Protein AF-A0A944VRU1-F1 (afdb_monomer)

Mean predicted aligned error: 11.01 Å

Solvent-accessible surface area (backbone atoms only — not comparable to full-atom values): 8283 Å² total; per-residue (Å²): 133,82,61,68,68,61,56,52,56,50,50,52,55,49,49,52,50,53,50,51,53,39,52,51,34,46,53,52,27,53,49,43,49,52,52,43,52,48,50,51,53,49,47,52,50,52,52,49,50,52,52,51,57,61,67,71,58,76,68,89,49,70,68,58,52,54,51,51,54,52,30,49,52,37,34,51,53,12,46,52,29,37,51,51,15,40,53,43,45,34,52,46,34,47,52,51,28,53,50,49,45,51,36,51,56,34,42,76,68,69,73,49,56,77,68,62,57,70,63,78,70,59,73,66,52,59,56,45,47,51,52,17,51,52,32,36,52,53,13,53,52,26,42,54,49,20,51,52,52,48,53,51,48,45,74,74,79,107

Structure (mmCIF, N/CA/C/O backbone):
data_AF-A0A944VRU1-F1
#
_entry.id   AF-A0A944VRU1-F1
#
loop_
_atom_site.group_PDB
_atom_site.id
_atom_site.type_symbol
_atom_site.label_atom_id
_atom_site.label_alt_id
_atom_site.label_comp_id
_atom_site.label_asym_id
_atom_site.label_entity_id
_atom_site.label_seq_id
_atom_site.pdbx_PDB_ins_code
_atom_site.Cartn_x
_atom_site.Cartn_y
_atom_site.Cartn_z
_atom_site.occupancy
_atom_site.B_iso_or_equiv
_atom_site.auth_seq_id
_atom_site.auth_comp_id
_atom_site.auth_asym_id
_atom_site.auth_atom_id
_atom_site.pdbx_PDB_model_num
ATOM 1 N N . MET A 1 1 ? -39.346 7.834 33.778 1.00 45.31 1 MET A N 1
ATOM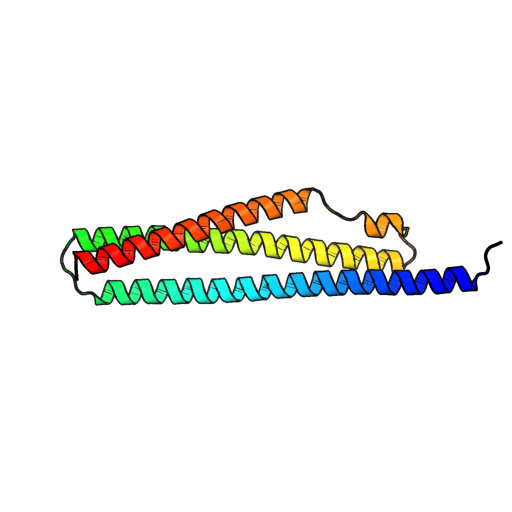 2 C CA . MET A 1 1 ? -38.437 6.667 33.765 1.00 45.31 1 MET A CA 1
ATOM 3 C C . MET A 1 1 ? -38.593 5.973 32.420 1.00 45.31 1 MET A C 1
ATOM 5 O O . MET A 1 1 ? -39.718 5.632 32.080 1.00 45.31 1 MET A O 1
ATOM 9 N N . LYS A 1 2 ? -37.530 5.868 31.609 1.00 41.59 2 LYS A N 1
ATOM 10 C CA . LYS A 1 2 ? -37.575 5.093 30.355 1.00 41.59 2 LYS A CA 1
ATOM 11 C C . LYS A 1 2 ? -37.508 3.602 30.705 1.00 41.59 2 LYS A C 1
ATOM 13 O O . LYS A 1 2 ? -36.784 3.238 31.624 1.00 41.59 2 LYS A O 1
ATOM 18 N N . SER A 1 3 ? -38.305 2.778 30.021 1.00 41.69 3 SER A N 1
ATOM 19 C CA . SER A 1 3 ? -38.378 1.333 30.271 1.00 41.69 3 SER A CA 1
ATOM 20 C C . SER A 1 3 ? -37.007 0.667 30.040 1.00 41.69 3 SER A C 1
ATOM 22 O O . SER A 1 3 ? -36.389 0.948 29.007 1.00 41.69 3 SER A O 1
ATOM 24 N N . PRO A 1 4 ? -36.541 -0.220 30.942 1.00 56.28 4 PRO A N 1
ATOM 25 C CA . PRO A 1 4 ? -35.264 -0.933 30.812 1.00 56.28 4 PRO A CA 1
ATOM 26 C C . PRO A 1 4 ? -35.159 -1.777 29.527 1.00 56.28 4 PRO A C 1
ATOM 28 O O . PRO A 1 4 ? -34.061 -1.986 29.014 1.00 56.28 4 PRO A O 1
ATOM 31 N N . GLU A 1 5 ? -36.286 -2.185 28.936 1.00 53.56 5 GLU A N 1
ATOM 32 C CA . GLU A 1 5 ? -36.320 -2.895 27.647 1.00 53.56 5 GLU A CA 1
ATOM 33 C C . GLU A 1 5 ? -35.869 -2.013 26.468 1.00 53.56 5 GLU A C 1
ATOM 35 O O . GLU A 1 5 ? -35.214 -2.487 25.541 1.00 53.56 5 GLU A O 1
ATOM 40 N N . ILE A 1 6 ? -36.148 -0.705 26.515 1.00 56.53 6 ILE A N 1
ATOM 41 C CA . ILE A 1 6 ? -35.755 0.254 25.465 1.00 56.53 6 ILE A CA 1
ATOM 42 C C . ILE A 1 6 ? -34.250 0.565 25.549 1.00 56.53 6 ILE A C 1
ATOM 44 O O . ILE A 1 6 ? -33.602 0.845 24.535 1.00 56.53 6 ILE A O 1
ATOM 48 N N . GLU A 1 7 ? -33.667 0.510 26.750 1.00 54.03 7 GLU A N 1
ATOM 49 C CA . GLU A 1 7 ? -32.223 0.665 26.959 1.00 54.03 7 GLU A CA 1
ATOM 50 C C . GLU A 1 7 ? -31.430 -0.578 26.536 1.00 54.03 7 GLU A C 1
ATOM 52 O O . GLU A 1 7 ? -30.385 -0.428 25.893 1.00 54.03 7 GLU A O 1
ATOM 57 N N . GLY A 1 8 ? -31.943 -1.780 26.826 1.00 60.16 8 GLY A N 1
ATOM 58 C CA . GLY A 1 8 ? -31.360 -3.052 26.386 1.00 60.16 8 GLY A CA 1
ATOM 59 C C . GLY A 1 8 ? -31.340 -3.194 24.863 1.00 60.16 8 GLY A C 1
ATOM 60 O O . GLY A 1 8 ? -30.279 -3.428 24.283 1.00 60.16 8 GLY A O 1
ATOM 61 N N . ASN A 1 9 ? -32.473 -2.917 24.210 1.00 66.19 9 ASN A N 1
ATOM 62 C CA . ASN A 1 9 ? -32.609 -2.995 22.753 1.00 66.19 9 ASN A CA 1
ATOM 63 C C . ASN A 1 9 ? -31.699 -1.976 22.032 1.00 66.19 9 ASN A C 1
ATOM 65 O O . ASN A 1 9 ? -31.056 -2.280 21.031 1.00 66.19 9 ASN A O 1
ATOM 69 N N . ASN A 1 10 ? -31.526 -0.773 22.598 1.00 70.88 10 ASN A N 1
ATOM 70 C CA . ASN A 1 10 ? -30.544 0.185 22.080 1.00 70.88 10 ASN A CA 1
ATOM 71 C C . ASN A 1 10 ? -29.100 -0.317 22.222 1.00 70.88 10 ASN A C 1
ATOM 73 O O . ASN A 1 10 ? -28.287 -0.084 21.332 1.00 70.88 10 ASN A O 1
ATOM 77 N N . ARG A 1 11 ? -28.748 -0.973 23.334 1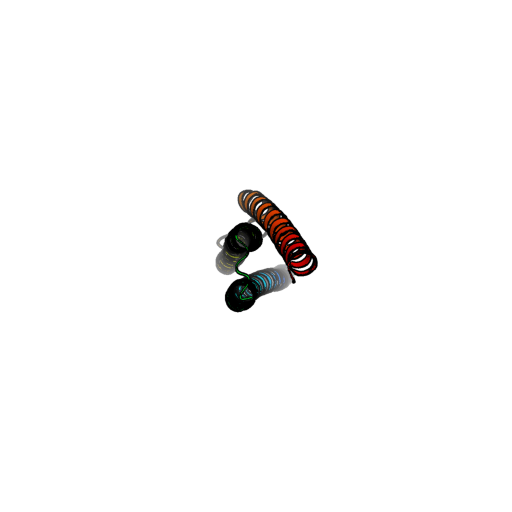.00 70.06 11 ARG A N 1
ATOM 78 C CA . ARG A 1 11 ? -27.377 -1.447 23.573 1.00 70.06 11 ARG A CA 1
ATOM 79 C C . ARG A 1 11 ? -26.973 -2.545 22.589 1.00 70.06 11 ARG A C 1
ATOM 81 O O . ARG A 1 11 ? -25.856 -2.485 22.084 1.00 70.06 11 ARG A O 1
ATOM 88 N N . GLU A 1 12 ? -27.861 -3.488 22.284 1.00 77.38 12 GLU A N 1
ATOM 89 C CA . GLU A 1 12 ? -27.617 -4.525 21.268 1.00 77.38 12 GLU A CA 1
ATOM 90 C C . GLU A 1 12 ? -27.454 -3.932 19.867 1.00 77.38 12 GLU A C 1
ATOM 92 O O . GLU A 1 12 ? -26.508 -4.271 19.160 1.00 77.38 12 GLU A O 1
ATOM 97 N N . LEU A 1 13 ? -28.303 -2.972 19.497 1.00 78.75 13 LEU A N 1
ATOM 98 C CA . LEU A 1 13 ? -28.240 -2.303 18.195 1.00 78.75 13 LEU A CA 1
ATOM 99 C C . LEU A 1 13 ? -26.932 -1.506 18.024 1.00 78.75 13 LEU A C 1
ATOM 101 O O . LEU A 1 13 ? -26.330 -1.482 16.949 1.00 78.75 13 LEU A O 1
ATOM 105 N N . TRP A 1 14 ? -26.441 -0.896 19.106 1.00 72.06 14 TRP A N 1
ATOM 106 C CA . TRP A 1 14 ? -25.129 -0.244 19.145 1.00 72.06 14 TRP A CA 1
ATOM 107 C C . TRP A 1 14 ? -23.969 -1.235 19.092 1.00 72.06 14 TRP A C 1
ATOM 109 O O . TRP A 1 14 ? -22.981 -0.980 18.402 1.00 72.06 14 TRP A O 1
ATOM 119 N N . LEU A 1 15 ? -24.090 -2.370 19.781 1.00 78.44 15 LEU A N 1
ATOM 120 C CA . LEU A 1 15 ? -23.098 -3.435 19.730 1.00 78.44 15 LEU A CA 1
ATOM 121 C C . LEU A 1 15 ? -22.962 -3.989 18.308 1.00 78.44 15 LEU A C 1
ATOM 123 O O . LEU A 1 15 ? -21.848 -4.142 17.813 1.00 78.44 15 LEU A O 1
ATOM 127 N N . GLN A 1 16 ? -24.088 -4.217 17.632 1.00 82.56 16 GLN A N 1
ATOM 128 C CA . GLN A 1 16 ? -24.125 -4.683 16.251 1.00 82.56 16 GLN A CA 1
ATOM 129 C C . GLN A 1 16 ? -23.441 -3.689 15.304 1.00 82.56 16 GLN A C 1
ATOM 131 O O . GLN A 1 16 ? -22.595 -4.092 14.508 1.00 82.56 16 GLN A O 1
ATOM 136 N N . LYS A 1 17 ? -23.723 -2.386 15.441 1.00 78.00 17 LYS A N 1
ATOM 137 C CA . LYS A 1 17 ? -23.055 -1.337 14.652 1.00 78.00 17 LYS A CA 1
ATOM 138 C C . LYS A 1 17 ? -21.547 -1.278 14.902 1.00 78.00 17 LYS A C 1
ATOM 140 O O . LYS A 1 17 ? -20.778 -1.172 13.953 1.00 78.00 17 LYS A O 1
ATOM 145 N N . LEU A 1 18 ? -21.100 -1.363 16.157 1.00 75.88 18 LEU A N 1
ATOM 146 C CA . LEU A 1 18 ? -19.667 -1.372 16.476 1.00 75.88 18 LEU A CA 1
ATOM 147 C C . LEU A 1 18 ? -18.968 -2.619 15.913 1.00 75.88 18 LEU A C 1
ATOM 149 O O . LEU A 1 18 ? -17.876 -2.507 15.361 1.00 75.88 18 LEU A O 1
ATOM 153 N N . LEU A 1 19 ? -19.607 -3.789 15.997 1.00 79.69 19 LEU A N 1
ATOM 154 C CA . LEU A 1 19 ? -19.108 -5.027 15.391 1.00 79.69 19 LEU A CA 1
ATOM 155 C C . LEU A 1 19 ? -19.006 -4.918 13.864 1.00 79.69 19 LEU A C 1
ATOM 157 O O . LEU A 1 19 ? -18.011 -5.357 13.289 1.00 79.69 19 LEU A O 1
ATOM 161 N N . GLU A 1 20 ? -19.987 -4.294 13.211 1.00 82.38 20 GLU A N 1
ATOM 162 C CA . GLU A 1 20 ? -19.963 -4.037 11.769 1.00 82.38 20 GLU A CA 1
ATOM 163 C C . GLU A 1 20 ? -18.796 -3.114 11.379 1.00 82.38 20 GLU A C 1
ATOM 165 O O . GLU A 1 20 ? -18.059 -3.405 10.433 1.00 82.38 20 GLU A O 1
ATOM 170 N N . ILE A 1 21 ? -18.560 -2.041 12.144 1.00 79.94 21 ILE A N 1
ATOM 171 C CA . ILE A 1 21 ? -17.430 -1.124 11.925 1.00 79.94 21 ILE A CA 1
ATOM 172 C C . ILE A 1 21 ? -16.093 -1.863 12.087 1.00 79.94 21 ILE A C 1
ATOM 174 O O . ILE A 1 21 ? -15.216 -1.730 11.228 1.00 79.94 21 ILE A O 1
ATOM 178 N N . VAL A 1 22 ? -15.939 -2.683 13.134 1.00 80.44 22 VAL A N 1
ATOM 179 C CA . VAL A 1 22 ? -14.738 -3.512 13.348 1.00 80.44 22 VAL A CA 1
ATOM 180 C C . VAL A 1 22 ? -14.516 -4.468 12.178 1.00 80.44 22 VAL A C 1
ATOM 182 O O . VAL A 1 22 ? -13.412 -4.529 11.631 1.00 80.44 22 VAL A O 1
ATOM 185 N N . ALA A 1 23 ? -15.557 -5.189 11.753 1.00 78.44 23 ALA A N 1
ATOM 186 C CA . ALA A 1 23 ? -15.470 -6.121 10.633 1.00 78.44 23 ALA A CA 1
ATOM 187 C C . ALA A 1 23 ? -15.046 -5.406 9.340 1.00 78.44 23 ALA A C 1
ATOM 189 O O . ALA A 1 23 ? -14.165 -5.885 8.621 1.00 78.44 23 ALA A O 1
ATOM 190 N N . ARG A 1 24 ? -15.599 -4.214 9.079 1.00 80.69 24 ARG A N 1
ATOM 191 C CA . ARG A 1 24 ? -15.242 -3.393 7.917 1.00 80.69 24 ARG A CA 1
ATOM 192 C C . ARG A 1 24 ? -13.781 -2.946 7.959 1.00 80.69 24 ARG A C 1
ATOM 194 O O . ARG A 1 24 ? -13.086 -3.057 6.951 1.00 80.69 24 ARG A O 1
ATOM 201 N N . LYS A 1 25 ? -13.292 -2.485 9.115 1.00 80.25 25 LYS A N 1
ATOM 202 C CA . LYS A 1 25 ? -11.892 -2.060 9.287 1.00 80.25 25 LYS A CA 1
ATOM 203 C C . LYS A 1 25 ? -10.914 -3.235 9.160 1.00 80.25 25 LYS A C 1
ATOM 205 O O . LYS A 1 25 ? -9.905 -3.096 8.472 1.00 80.25 25 LYS A O 1
ATOM 210 N N . ARG A 1 26 ? -11.242 -4.417 9.698 1.00 75.12 26 ARG A N 1
ATOM 211 C CA . ARG A 1 26 ? -10.467 -5.656 9.474 1.00 75.12 26 ARG A CA 1
ATOM 212 C C . ARG A 1 26 ? -10.393 -6.039 8.001 1.00 75.12 26 ARG A C 1
ATOM 214 O O . ARG A 1 26 ? -9.321 -6.374 7.509 1.00 75.12 26 ARG A O 1
ATOM 221 N N . LEU A 1 27 ? -11.514 -5.980 7.286 1.00 78.62 27 LEU A N 1
ATOM 222 C CA . LEU A 1 27 ? -11.546 -6.310 5.862 1.00 78.62 27 LEU A CA 1
ATOM 223 C C . LEU A 1 27 ? -10.673 -5.349 5.039 1.00 78.62 27 LEU A C 1
ATOM 225 O O . LEU A 1 27 ? -9.932 -5.789 4.162 1.00 78.62 27 LEU A O 1
ATOM 229 N N . ILE A 1 28 ? -10.705 -4.053 5.361 1.00 77.62 28 ILE A N 1
ATOM 230 C CA . ILE A 1 28 ? -9.820 -3.046 4.759 1.00 77.62 28 ILE A CA 1
ATOM 231 C C . ILE A 1 28 ? -8.348 -3.374 5.049 1.00 77.62 28 ILE A C 1
ATOM 233 O O . ILE A 1 28 ? -7.535 -3.388 4.126 1.00 77.62 28 ILE A O 1
ATOM 237 N N . MET A 1 29 ? -8.011 -3.699 6.299 1.00 77.00 29 MET A N 1
ATOM 238 C CA . MET A 1 29 ? -6.661 -4.101 6.699 1.00 77.00 29 MET A CA 1
ATOM 239 C C . MET A 1 29 ? -6.163 -5.312 5.892 1.00 77.00 29 MET A C 1
ATOM 241 O O . MET A 1 29 ? -5.101 -5.240 5.276 1.00 77.00 29 MET A O 1
ATOM 245 N N . TYR A 1 30 ? -6.938 -6.400 5.822 1.00 73.12 30 TYR A N 1
ATOM 246 C CA . TYR A 1 30 ? -6.554 -7.588 5.049 1.00 73.12 30 TYR A CA 1
ATOM 247 C C . TYR A 1 30 ? -6.422 -7.306 3.552 1.00 73.12 30 TYR A C 1
ATOM 249 O O . TYR A 1 30 ? -5.516 -7.837 2.907 1.00 73.12 30 TYR A O 1
ATOM 257 N N . ARG A 1 31 ? -7.275 -6.438 2.998 1.00 79.19 31 ARG A N 1
ATOM 258 C CA . ARG A 1 31 ? -7.167 -6.007 1.602 1.00 79.19 31 ARG A CA 1
ATOM 259 C C . ARG A 1 31 ? -5.836 -5.302 1.337 1.00 79.19 31 ARG A C 1
ATOM 261 O O . ARG A 1 31 ? -5.161 -5.664 0.377 1.00 79.19 31 ARG A O 1
ATOM 268 N N . PHE A 1 32 ? -5.434 -4.356 2.186 1.00 75.00 32 PHE A N 1
ATOM 269 C CA . PHE A 1 32 ? -4.157 -3.650 2.033 1.00 75.00 32 PHE A CA 1
ATOM 270 C C . PHE A 1 32 ? -2.948 -4.569 2.229 1.00 75.00 32 PHE A C 1
ATOM 272 O O . PHE A 1 32 ? -1.991 -4.478 1.460 1.00 75.00 32 PHE A O 1
ATOM 279 N N . ILE A 1 33 ? -3.009 -5.511 3.175 1.00 71.88 33 ILE A N 1
ATOM 280 C CA . ILE A 1 33 ? -1.971 -6.540 3.342 1.00 71.88 33 ILE A CA 1
ATOM 281 C C . ILE A 1 33 ? -1.842 -7.376 2.059 1.00 71.88 33 ILE A C 1
ATOM 283 O O . ILE A 1 33 ? -0.742 -7.542 1.533 1.00 71.88 33 ILE A O 1
ATOM 287 N N . SER A 1 34 ? -2.963 -7.852 1.509 1.00 75.00 34 SER A N 1
ATOM 288 C CA . SER A 1 34 ? -2.967 -8.645 0.275 1.00 75.00 34 SER A CA 1
ATOM 289 C C . SER A 1 34 ? -2.450 -7.856 -0.930 1.00 75.00 34 SER A C 1
ATOM 291 O O . SER A 1 34 ? -1.689 -8.395 -1.731 1.00 75.00 34 SER A O 1
ATOM 293 N N . GLN A 1 35 ? -2.848 -6.590 -1.079 1.00 74.06 35 GLN A N 1
ATOM 294 C CA . GLN A 1 35 ? -2.376 -5.724 -2.165 1.00 74.06 35 GLN A CA 1
ATOM 295 C C . GLN A 1 35 ? -0.879 -5.430 -2.037 1.00 74.06 35 GLN A C 1
ATOM 297 O O . GLN A 1 35 ? -0.170 -5.419 -3.041 1.00 74.06 35 GLN A O 1
ATOM 302 N N . SER A 1 36 ? -0.386 -5.269 -0.806 1.00 68.69 36 SER A N 1
ATOM 303 C CA . SER A 1 36 ? 1.040 -5.076 -0.537 1.00 68.69 36 SER A CA 1
ATOM 304 C C . SER A 1 36 ? 1.861 -6.290 -0.960 1.00 68.69 36 SER A C 1
ATOM 306 O O . SER A 1 36 ? 2.884 -6.147 -1.627 1.00 68.69 36 SER A O 1
ATOM 308 N N . LEU A 1 37 ? 1.378 -7.493 -0.632 1.00 70.12 37 LEU A N 1
ATOM 309 C CA . LEU A 1 37 ? 2.010 -8.744 -1.041 1.00 70.12 37 LEU A CA 1
ATOM 310 C C . LEU A 1 37 ? 2.027 -8.893 -2.568 1.00 70.12 37 LEU A C 1
ATOM 312 O O . LEU A 1 37 ? 3.059 -9.231 -3.141 1.00 70.12 37 LEU A O 1
ATOM 316 N N . GLN A 1 38 ? 0.905 -8.603 -3.235 1.00 69.56 38 GLN A N 1
ATOM 317 C CA . GLN A 1 38 ? 0.822 -8.654 -4.695 1.00 69.56 38 GLN A CA 1
ATOM 318 C C . GLN A 1 38 ? 1.816 -7.693 -5.345 1.00 69.56 38 GLN A C 1
ATOM 320 O O . GLN A 1 38 ? 2.561 -8.112 -6.223 1.00 69.56 38 GLN A O 1
ATOM 325 N N . ILE A 1 39 ? 1.877 -6.432 -4.911 1.00 69.81 39 ILE A N 1
ATOM 326 C CA . ILE A 1 39 ? 2.805 -5.449 -5.486 1.00 69.81 39 ILE A CA 1
ATOM 327 C C . ILE A 1 39 ? 4.262 -5.840 -5.234 1.00 69.81 39 ILE A C 1
ATOM 329 O O . ILE A 1 39 ? 5.088 -5.648 -6.118 1.00 69.81 39 ILE A O 1
ATOM 333 N N . LEU A 1 40 ? 4.588 -6.441 -4.088 1.00 69.12 40 LEU A N 1
ATOM 334 C CA . LEU A 1 40 ? 5.933 -6.956 -3.839 1.00 69.12 40 LEU A CA 1
ATOM 335 C C . LEU A 1 40 ? 6.291 -8.090 -4.814 1.00 69.12 40 LEU A C 1
ATOM 337 O O . LEU A 1 40 ? 7.386 -8.108 -5.372 1.00 69.12 40 LEU A O 1
ATOM 341 N N . VAL A 1 41 ? 5.358 -9.014 -5.062 1.00 69.31 41 VAL A N 1
ATOM 342 C CA . VAL A 1 41 ? 5.539 -10.108 -6.029 1.00 69.31 41 VAL A CA 1
ATOM 343 C C . VAL A 1 41 ? 5.664 -9.567 -7.455 1.00 69.31 41 VAL A C 1
ATOM 345 O O . VAL A 1 41 ? 6.577 -9.968 -8.173 1.00 69.31 41 VAL A O 1
ATOM 348 N N . TRP A 1 42 ? 4.809 -8.625 -7.858 1.00 67.31 42 TRP A N 1
ATOM 349 C CA . TRP A 1 42 ? 4.857 -7.994 -9.180 1.00 67.31 42 TRP A CA 1
ATOM 350 C C . TRP A 1 42 ? 6.092 -7.113 -9.372 1.00 67.31 42 TRP A C 1
ATOM 352 O O . TRP A 1 42 ? 6.693 -7.146 -10.439 1.00 67.31 42 TRP A O 1
ATOM 362 N N . GLY A 1 43 ? 6.505 -6.358 -8.354 1.00 65.62 43 GLY A N 1
ATOM 363 C CA . GLY A 1 43 ? 7.714 -5.536 -8.379 1.00 65.62 43 GLY A CA 1
ATOM 364 C C . GLY A 1 43 ? 8.973 -6.389 -8.516 1.00 65.62 43 GLY A C 1
ATOM 365 O O . GLY A 1 43 ? 9.824 -6.098 -9.355 1.00 65.62 43 GLY A O 1
ATOM 366 N N . ASN A 1 44 ? 9.051 -7.494 -7.769 1.00 67.31 44 ASN A N 1
ATOM 367 C CA . ASN A 1 44 ? 10.143 -8.457 -7.895 1.00 67.31 44 ASN A CA 1
ATOM 368 C C . ASN A 1 44 ? 10.107 -9.189 -9.246 1.00 67.31 44 ASN A C 1
ATOM 370 O O . ASN A 1 44 ? 11.130 -9.280 -9.917 1.00 67.31 44 ASN A O 1
ATOM 374 N N . GLY A 1 45 ? 8.938 -9.663 -9.687 1.00 66.56 45 GLY A N 1
ATOM 375 C CA . GLY A 1 45 ? 8.783 -10.356 -10.969 1.00 66.56 45 GLY A CA 1
ATOM 376 C C . GLY A 1 45 ? 9.092 -9.458 -12.170 1.00 66.56 45 GLY A C 1
ATOM 377 O O . GLY A 1 45 ? 9.859 -9.843 -13.048 1.00 66.56 45 GLY A O 1
ATOM 378 N N . GLY A 1 46 ? 8.562 -8.234 -12.179 1.00 66.44 46 GLY A N 1
ATOM 379 C CA . GLY A 1 46 ? 8.822 -7.238 -13.218 1.00 66.44 46 GLY A CA 1
ATOM 380 C C . GLY A 1 46 ? 10.285 -6.795 -13.253 1.00 66.44 46 GLY A C 1
ATOM 381 O O . GLY A 1 46 ? 10.867 -6.706 -14.331 1.00 66.44 46 GLY A O 1
ATOM 382 N N . GLY A 1 47 ? 10.910 -6.603 -12.086 1.00 63.16 47 GLY A N 1
ATOM 383 C CA . GLY A 1 47 ? 12.338 -6.292 -11.991 1.00 63.16 47 GLY A CA 1
ATOM 384 C C . GLY A 1 47 ? 13.228 -7.407 -12.546 1.00 63.16 47 GLY A C 1
ATOM 385 O O . GLY A 1 47 ? 14.170 -7.127 -13.284 1.00 63.16 47 GLY A O 1
ATOM 386 N N . VAL A 1 48 ? 12.901 -8.671 -12.261 1.00 63.03 48 VAL A N 1
ATOM 387 C CA . VAL A 1 48 ? 13.628 -9.838 -12.791 1.00 63.03 48 VAL A CA 1
ATOM 388 C C . VAL A 1 48 ? 13.468 -9.963 -14.308 1.00 63.03 48 VAL A C 1
ATOM 390 O O . VAL A 1 48 ? 14.453 -10.217 -14.997 1.00 63.03 48 VAL A O 1
ATOM 393 N N . VAL A 1 49 ? 12.266 -9.744 -14.848 1.00 63.88 49 VAL A N 1
ATOM 394 C CA . VAL A 1 49 ? 12.021 -9.790 -16.301 1.00 63.88 49 VAL A CA 1
ATOM 395 C C . VAL A 1 49 ? 12.776 -8.679 -17.031 1.00 63.88 49 VAL A C 1
ATOM 397 O O . VAL A 1 49 ? 13.392 -8.950 -18.059 1.00 63.88 49 VAL A O 1
ATOM 400 N N . LEU A 1 50 ? 12.788 -7.456 -16.489 1.00 63.81 50 LEU A N 1
ATOM 401 C CA . LEU A 1 50 ? 13.571 -6.352 -17.051 1.00 63.81 50 LEU A CA 1
ATOM 402 C C . LEU A 1 50 ? 15.070 -6.676 -17.022 1.00 63.81 50 LEU A C 1
ATOM 404 O O . LEU A 1 50 ? 15.738 -6.565 -18.046 1.00 63.81 50 LEU A O 1
ATOM 408 N N . LEU A 1 51 ? 15.595 -7.147 -15.886 1.00 62.72 51 LEU A N 1
ATOM 409 C CA . LEU A 1 51 ? 17.006 -7.527 -15.759 1.00 62.72 51 LEU A CA 1
ATOM 410 C C . LEU A 1 51 ? 17.404 -8.627 -16.749 1.00 62.72 51 LEU A C 1
ATOM 412 O O . LEU A 1 51 ? 18.418 -8.496 -17.430 1.00 62.72 51 LEU A O 1
ATOM 416 N N . LEU A 1 52 ? 16.608 -9.692 -16.860 1.00 60.34 52 LEU A N 1
ATOM 417 C CA . LEU A 1 52 ? 16.905 -10.803 -17.762 1.00 60.34 52 LEU A CA 1
ATOM 418 C C . LEU A 1 52 ? 16.792 -10.388 -19.231 1.00 60.34 52 LEU A C 1
ATOM 420 O O . LEU A 1 52 ? 17.719 -10.648 -19.991 1.00 60.34 52 LEU A O 1
ATOM 424 N N . GLY A 1 53 ? 15.715 -9.694 -19.614 1.00 59.72 53 GLY A N 1
ATOM 425 C CA . GLY A 1 53 ? 15.487 -9.262 -20.994 1.00 59.72 53 GLY A CA 1
ATOM 426 C C . GLY A 1 53 ? 16.571 -8.316 -21.517 1.00 59.72 53 GLY A C 1
ATOM 427 O O . GLY A 1 53 ? 16.997 -8.444 -22.664 1.00 59.72 53 GLY A O 1
ATOM 428 N N . PHE A 1 54 ? 17.077 -7.417 -20.667 1.00 59.62 54 PHE A N 1
ATOM 429 C CA . PHE A 1 54 ? 18.132 -6.479 -21.049 1.00 59.62 54 PHE A CA 1
ATOM 430 C C . PHE A 1 54 ? 19.539 -7.089 -21.055 1.00 59.62 54 PHE A C 1
ATOM 432 O O . PHE A 1 54 ? 20.353 -6.709 -21.895 1.00 59.62 54 PHE A O 1
ATOM 439 N N . ILE A 1 55 ? 19.836 -8.048 -20.171 1.00 58.41 55 ILE A N 1
ATOM 440 C CA . ILE A 1 55 ? 21.142 -8.730 -20.149 1.00 58.41 55 ILE A CA 1
ATOM 441 C C . ILE A 1 55 ? 21.281 -9.688 -21.342 1.00 58.41 55 ILE A C 1
ATOM 443 O O . ILE A 1 55 ? 22.358 -9.786 -21.928 1.00 58.41 55 ILE A O 1
ATOM 447 N N . THR A 1 56 ? 20.201 -10.360 -21.755 1.00 54.25 56 THR A N 1
ATOM 448 C CA . THR A 1 56 ? 20.233 -11.269 -22.915 1.00 54.25 56 THR A CA 1
ATOM 449 C C . THR A 1 56 ? 20.236 -10.550 -24.266 1.00 54.25 56 THR A C 1
ATOM 451 O O . THR A 1 56 ? 20.499 -11.186 -25.281 1.00 54.25 56 THR A O 1
ATOM 454 N N . GLY A 1 57 ? 19.979 -9.236 -24.291 1.00 54.88 57 GLY A N 1
ATOM 455 C CA . GLY A 1 57 ? 19.919 -8.425 -25.510 1.00 54.88 57 GLY A CA 1
ATOM 456 C C . GLY A 1 57 ? 21.251 -8.247 -26.250 1.00 54.88 57 GLY A C 1
ATOM 457 O O . GLY A 1 57 ? 21.241 -7.730 -27.356 1.00 54.88 57 GLY A O 1
ATOM 458 N N . GLY A 1 58 ? 22.394 -8.666 -25.694 1.00 52.59 58 GLY A N 1
ATOM 459 C CA . GLY A 1 58 ? 23.640 -8.845 -26.461 1.00 52.59 58 GLY A CA 1
ATOM 460 C C . GLY A 1 58 ? 24.120 -7.634 -27.276 1.00 52.59 58 GLY A C 1
ATOM 461 O O . GLY A 1 58 ? 24.782 -7.819 -28.293 1.00 52.59 58 GLY A O 1
ATOM 462 N N . ASN A 1 59 ? 23.777 -6.409 -26.873 1.00 57.94 59 ASN A N 1
ATOM 463 C CA . ASN A 1 59 ? 24.074 -5.214 -27.656 1.00 57.94 59 ASN A CA 1
ATOM 464 C C . ASN A 1 59 ? 25.376 -4.587 -27.146 1.00 57.94 59 ASN A C 1
ATOM 466 O O . ASN A 1 59 ? 25.427 -4.087 -26.028 1.00 57.94 59 AS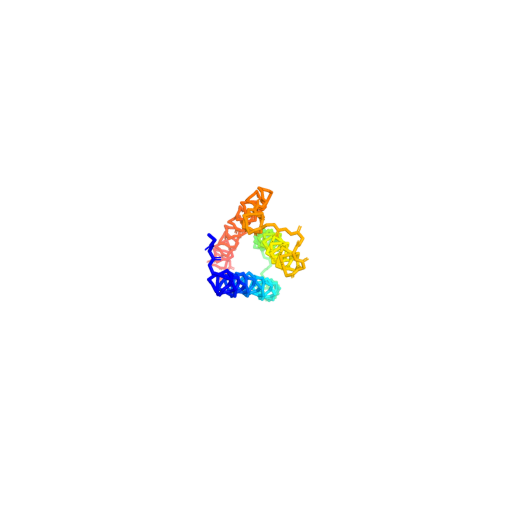N A O 1
ATOM 470 N N . SER A 1 60 ? 26.441 -4.634 -27.949 1.00 60.59 60 SER A N 1
ATOM 471 C CA . SER A 1 60 ? 27.779 -4.144 -27.576 1.00 60.59 60 SER A CA 1
ATOM 472 C C . SER A 1 60 ? 27.903 -2.615 -27.566 1.00 60.59 60 SER A C 1
ATOM 474 O O . SER A 1 60 ? 28.985 -2.090 -27.300 1.00 60.59 60 SER A O 1
ATOM 476 N N . ASP A 1 61 ? 26.831 -1.887 -27.894 1.00 71.25 61 ASP A N 1
ATOM 477 C CA . ASP A 1 61 ? 26.837 -0.427 -27.908 1.00 71.25 61 ASP A CA 1
ATOM 478 C C . ASP A 1 61 ? 26.725 0.138 -26.482 1.00 71.25 61 ASP A C 1
ATOM 480 O O . ASP A 1 61 ? 25.730 -0.022 -25.767 1.00 71.25 61 ASP A O 1
ATOM 484 N N . GLN A 1 62 ? 27.769 0.855 -26.071 1.00 70.62 62 GLN A N 1
ATOM 485 C CA . GLN A 1 62 ? 27.894 1.459 -24.749 1.00 70.62 62 GLN A CA 1
ATOM 486 C C . GLN A 1 62 ? 26.753 2.447 -24.443 1.00 70.62 62 GLN A C 1
ATOM 488 O O . GLN A 1 62 ? 26.390 2.627 -23.279 1.00 70.62 62 GLN A O 1
ATOM 493 N N . ARG A 1 63 ? 26.147 3.068 -25.468 1.00 71.44 63 ARG A N 1
ATOM 494 C CA . ARG A 1 63 ? 25.003 3.984 -25.300 1.00 71.44 63 ARG A CA 1
ATOM 495 C C . ARG A 1 63 ? 23.724 3.252 -24.890 1.00 71.44 63 ARG A C 1
ATOM 497 O O . ARG A 1 63 ? 23.010 3.739 -24.014 1.00 71.44 63 ARG A O 1
ATOM 504 N N . ALA A 1 64 ? 23.473 2.074 -25.462 1.00 71.19 64 ALA A N 1
ATOM 505 C CA . ALA A 1 64 ? 22.342 1.229 -25.089 1.00 71.19 64 ALA A CA 1
ATOM 506 C C . ALA A 1 64 ? 22.486 0.732 -23.639 1.00 71.19 64 ALA A C 1
ATOM 508 O O . ALA A 1 64 ? 21.533 0.800 -22.866 1.00 71.19 64 ALA A O 1
ATOM 509 N N . HIS A 1 65 ? 23.701 0.350 -23.226 1.00 73.94 65 HIS A N 1
ATOM 510 C CA . HIS A 1 65 ? 23.993 -0.054 -21.845 1.00 73.94 65 HIS A CA 1
ATOM 511 C C . HIS A 1 65 ? 23.684 1.035 -20.807 1.00 73.94 65 HIS A C 1
ATOM 513 O O . HIS A 1 65 ? 23.030 0.756 -19.801 1.00 73.94 65 HIS A O 1
ATOM 519 N N . TRP A 1 66 ? 24.114 2.280 -21.039 1.00 76.31 66 TRP A N 1
ATOM 520 C CA . TRP A 1 66 ? 23.789 3.392 -20.136 1.00 76.31 66 TRP A CA 1
ATOM 521 C C . TRP A 1 66 ? 22.292 3.682 -20.084 1.00 76.31 66 TRP A C 1
ATOM 523 O O . TRP A 1 66 ? 21.755 3.957 -19.010 1.00 76.31 66 TRP A O 1
ATOM 533 N N . GLY A 1 67 ? 21.610 3.565 -21.223 1.00 73.88 67 GLY A N 1
ATOM 534 C CA . GLY A 1 67 ? 20.162 3.659 -21.286 1.00 73.88 67 GLY A CA 1
ATOM 535 C C . GLY A 1 67 ? 19.466 2.634 -20.385 1.00 73.88 67 GLY A C 1
ATOM 536 O O . GLY A 1 67 ? 18.611 3.008 -19.581 1.00 73.88 67 GLY A O 1
ATOM 537 N N . ILE A 1 68 ? 19.879 1.369 -20.471 1.00 73.69 68 ILE A N 1
ATOM 538 C CA . ILE A 1 68 ? 19.345 0.269 -19.659 1.00 73.69 68 ILE A CA 1
ATOM 539 C C . ILE A 1 68 ? 19.557 0.536 -18.165 1.00 73.69 68 ILE A C 1
ATOM 541 O O . ILE A 1 68 ? 18.629 0.380 -17.373 1.00 73.69 68 ILE A O 1
ATOM 545 N N . ILE A 1 69 ? 20.758 0.975 -17.772 1.00 77.38 69 ILE A N 1
ATOM 546 C CA . ILE A 1 69 ? 21.076 1.294 -16.371 1.00 77.38 69 ILE A CA 1
ATOM 547 C C . ILE A 1 69 ? 20.150 2.397 -15.842 1.00 77.38 69 ILE A C 1
ATOM 549 O O . ILE A 1 69 ? 19.614 2.272 -14.741 1.00 77.38 69 ILE A O 1
ATOM 553 N N . ILE A 1 70 ? 19.916 3.456 -16.622 1.00 79.62 70 ILE A N 1
ATOM 554 C CA . ILE A 1 70 ? 19.017 4.554 -16.234 1.00 79.62 70 ILE A CA 1
ATOM 555 C C . ILE A 1 70 ? 17.574 4.053 -16.089 1.00 79.62 70 ILE A C 1
ATOM 557 O O . ILE A 1 70 ? 16.926 4.346 -15.083 1.00 79.62 70 ILE A O 1
ATOM 561 N N . SER A 1 71 ? 17.084 3.261 -17.047 1.00 74.94 71 SER A N 1
ATOM 562 C CA . SER A 1 71 ? 15.747 2.653 -16.997 1.00 74.94 71 SER A CA 1
ATOM 563 C C . SER A 1 71 ? 15.573 1.786 -15.748 1.00 74.94 71 SER A C 1
ATOM 565 O O . SER A 1 71 ? 14.554 1.882 -15.059 1.00 74.94 71 SER A O 1
ATOM 567 N N . LEU A 1 72 ? 16.597 0.999 -15.404 1.00 76.25 72 LEU A N 1
ATOM 568 C CA . LEU A 1 72 ? 16.612 0.159 -14.210 1.00 76.25 72 LEU A CA 1
ATOM 569 C C . LEU A 1 72 ? 16.575 0.990 -12.920 1.00 76.25 72 LEU A C 1
ATOM 571 O O . LEU A 1 72 ? 15.813 0.673 -12.009 1.00 76.25 72 LEU A O 1
ATOM 575 N N . LEU A 1 73 ? 17.367 2.063 -12.840 1.00 80.88 73 LEU A N 1
ATOM 576 C CA . LEU A 1 73 ? 17.399 2.954 -11.677 1.00 80.88 73 LEU A CA 1
ATOM 577 C C . LEU A 1 73 ? 16.050 3.647 -11.453 1.00 80.88 73 LEU A C 1
ATOM 579 O O . LEU A 1 73 ? 15.566 3.698 -10.321 1.00 80.88 73 LEU A O 1
ATOM 583 N N . ILE A 1 74 ? 15.415 4.131 -12.524 1.00 81.56 74 ILE A N 1
ATOM 584 C CA . ILE A 1 74 ? 14.081 4.741 -12.457 1.00 81.56 74 ILE A CA 1
ATOM 585 C C . ILE A 1 74 ? 13.060 3.704 -11.984 1.00 81.56 74 ILE A C 1
ATOM 587 O O . ILE A 1 74 ? 12.293 3.976 -11.058 1.00 81.56 74 ILE A O 1
ATOM 591 N N . PHE A 1 75 ? 13.094 2.498 -12.552 1.00 74.94 75 PHE A N 1
ATOM 592 C CA . PHE A 1 75 ? 12.191 1.419 -12.166 1.00 74.94 75 PHE A CA 1
ATOM 593 C C . PHE A 1 75 ? 12.359 1.033 -10.688 1.00 74.94 75 PHE A C 1
ATOM 595 O O . PHE A 1 75 ? 11.374 0.983 -9.951 1.00 74.94 75 PHE A O 1
ATOM 602 N N . LEU A 1 76 ? 13.598 0.842 -10.222 1.00 76.56 76 LEU A N 1
ATOM 603 C CA . LEU A 1 76 ? 13.908 0.534 -8.821 1.00 76.56 76 LEU A CA 1
ATOM 604 C C . LEU A 1 76 ? 13.435 1.639 -7.871 1.00 76.56 76 LEU A C 1
ATOM 606 O O . LEU A 1 76 ? 12.875 1.336 -6.818 1.00 76.56 76 LEU A O 1
ATOM 610 N N . SER A 1 77 ? 13.590 2.912 -8.249 1.00 82.25 77 SER A N 1
ATOM 611 C CA . SER A 1 77 ? 13.066 4.031 -7.456 1.00 82.25 77 SER A CA 1
ATOM 612 C C . SER A 1 77 ? 11.538 3.966 -7.315 1.00 82.25 77 SER A C 1
ATOM 614 O O . SER A 1 77 ? 11.004 4.174 -6.223 1.00 82.25 77 SER A O 1
ATOM 616 N N . GLY A 1 78 ? 10.841 3.570 -8.388 1.00 78.69 78 GLY A N 1
ATOM 617 C CA . GLY A 1 78 ? 9.399 3.340 -8.393 1.00 78.69 78 GLY A CA 1
ATOM 618 C C . GLY A 1 78 ? 8.983 2.198 -7.468 1.00 78.69 78 GLY A C 1
ATOM 619 O O . GLY A 1 78 ? 8.050 2.370 -6.682 1.00 78.69 78 GLY A O 1
ATOM 620 N N . VAL A 1 79 ? 9.705 1.071 -7.489 1.00 76.56 79 VAL A N 1
ATOM 621 C CA . VAL A 1 79 ? 9.468 -0.068 -6.581 1.00 76.56 79 VAL A CA 1
ATOM 622 C C . VAL A 1 79 ? 9.640 0.343 -5.118 1.00 76.56 79 VAL A C 1
ATOM 624 O O . VAL A 1 79 ? 8.782 0.031 -4.293 1.00 76.56 79 VAL A O 1
ATOM 627 N N . ILE A 1 80 ? 10.705 1.081 -4.790 1.00 81.31 80 ILE A N 1
ATOM 628 C CA . ILE A 1 80 ? 10.969 1.539 -3.418 1.00 81.31 80 ILE A CA 1
ATOM 629 C C . ILE A 1 80 ? 9.846 2.462 -2.930 1.00 81.31 80 ILE A C 1
ATOM 631 O O . ILE A 1 80 ? 9.328 2.280 -1.828 1.00 81.31 80 ILE A O 1
ATOM 635 N N . LEU A 1 81 ? 9.419 3.423 -3.753 1.00 81.56 81 LEU A N 1
ATOM 636 C CA . LEU A 1 81 ? 8.340 4.348 -3.399 1.00 81.56 81 LEU A CA 1
ATOM 637 C C . LEU A 1 81 ? 6.981 3.647 -3.256 1.00 81.56 81 LEU A C 1
ATOM 639 O O . LEU A 1 81 ? 6.226 3.974 -2.338 1.00 81.56 81 LEU A O 1
ATOM 643 N N . ALA A 1 82 ? 6.691 2.649 -4.100 1.00 76.50 82 ALA A N 1
ATOM 644 C CA . ALA A 1 82 ? 5.510 1.796 -3.947 1.00 76.50 82 ALA A CA 1
ATOM 645 C C . ALA A 1 82 ? 5.555 1.028 -2.623 1.00 76.50 82 ALA A C 1
ATOM 647 O O . ALA A 1 82 ? 4.568 1.012 -1.889 1.00 76.50 82 ALA A O 1
ATOM 648 N N . ALA A 1 83 ? 6.701 0.426 -2.294 1.00 78.56 83 ALA A N 1
ATOM 649 C CA . ALA A 1 83 ? 6.874 -0.314 -1.051 1.00 78.56 83 ALA A CA 1
ATOM 650 C C . ALA A 1 83 ? 6.663 0.587 0.176 1.00 78.56 83 ALA A C 1
ATOM 652 O O . ALA A 1 83 ? 5.928 0.215 1.089 1.00 78.56 83 ALA A O 1
ATOM 653 N N . ILE A 1 84 ? 7.231 1.799 0.177 1.00 81.44 84 ILE A N 1
ATOM 654 C CA . ILE A 1 84 ? 7.040 2.780 1.257 1.00 81.44 84 ILE A CA 1
ATOM 655 C C . ILE A 1 84 ? 5.565 3.182 1.377 1.00 81.44 84 ILE A C 1
ATOM 657 O O . ILE A 1 84 ? 5.014 3.153 2.478 1.00 81.44 84 ILE A O 1
ATOM 661 N N . SER A 1 85 ? 4.910 3.512 0.258 1.00 79.81 85 SER A N 1
ATOM 662 C CA . SER A 1 85 ? 3.479 3.845 0.225 1.00 79.81 85 SER A CA 1
ATOM 663 C C . SER A 1 85 ? 2.641 2.741 0.879 1.00 79.81 85 SER A C 1
ATOM 665 O O . SER A 1 85 ? 1.861 3.017 1.794 1.00 79.81 85 SER A O 1
ATOM 667 N N . LEU A 1 86 ? 2.888 1.486 0.498 1.00 77.56 86 LEU A N 1
ATOM 668 C CA . LEU A 1 86 ? 2.170 0.314 0.993 1.00 77.56 86 LEU A CA 1
ATOM 669 C C . LEU A 1 86 ? 2.405 0.030 2.475 1.00 77.56 86 LEU A C 1
ATOM 671 O O . LEU A 1 86 ? 1.443 -0.250 3.197 1.00 77.56 86 LEU A O 1
AT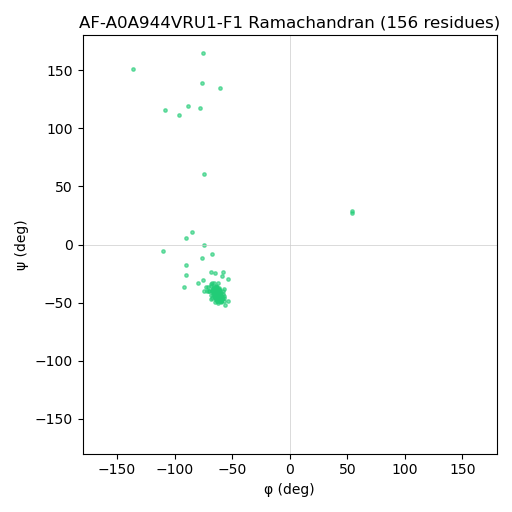OM 675 N N . ILE A 1 87 ? 3.656 0.128 2.939 1.00 79.44 87 ILE A N 1
ATOM 676 C CA . ILE A 1 87 ? 4.011 -0.029 4.356 1.00 79.44 87 ILE A CA 1
ATOM 677 C C . ILE A 1 87 ? 3.256 1.007 5.191 1.00 79.44 87 ILE A C 1
ATOM 679 O O . ILE A 1 87 ? 2.649 0.652 6.204 1.00 79.44 87 ILE A O 1
ATOM 683 N N . LEU A 1 88 ? 3.230 2.266 4.745 1.00 79.75 88 LEU A N 1
ATOM 684 C CA . LEU A 1 88 ? 2.529 3.343 5.439 1.00 79.75 88 LEU A CA 1
ATOM 685 C C . LEU A 1 88 ? 1.011 3.109 5.471 1.00 79.75 88 LEU A C 1
ATOM 687 O O . LEU A 1 88 ? 0.427 3.135 6.554 1.00 79.75 88 LEU A O 1
ATOM 691 N N . THR A 1 89 ? 0.367 2.799 4.338 1.00 78.94 89 THR A N 1
ATOM 692 C CA . THR A 1 89 ? -1.084 2.510 4.312 1.00 78.94 89 THR A CA 1
ATOM 693 C C . THR A 1 89 ? -1.455 1.297 5.149 1.00 78.94 89 THR A C 1
ATOM 695 O O . THR A 1 89 ? -2.457 1.324 5.861 1.00 78.94 89 THR A O 1
ATOM 698 N N . THR A 1 90 ? -0.646 0.238 5.103 1.00 78.44 90 THR A N 1
ATOM 699 C CA . THR A 1 90 ? -0.910 -0.995 5.852 1.00 78.44 90 THR A CA 1
ATOM 700 C C . THR A 1 90 ? -0.762 -0.756 7.350 1.00 78.44 90 THR A C 1
ATOM 702 O O . THR A 1 90 ? -1.627 -1.160 8.122 1.00 78.44 90 THR A O 1
ATOM 705 N N . THR A 1 91 ? 0.281 -0.034 7.766 1.00 79.38 91 THR A N 1
ATOM 706 C CA . THR A 1 91 ? 0.499 0.325 9.175 1.00 79.38 91 THR A CA 1
ATOM 707 C C . THR A 1 91 ? -0.657 1.161 9.718 1.00 79.38 91 THR A C 1
ATOM 709 O O . THR A 1 91 ? -1.155 0.893 10.811 1.00 79.38 91 THR A O 1
ATOM 712 N N . VAL A 1 92 ? -1.132 2.138 8.940 1.00 80.19 92 VAL A N 1
ATOM 713 C CA . VAL A 1 92 ? -2.298 2.951 9.303 1.00 80.19 92 VAL A CA 1
ATOM 714 C C . VAL A 1 92 ? -3.555 2.089 9.426 1.00 80.19 92 VAL A C 1
ATOM 716 O O . VAL A 1 92 ? -4.241 2.168 10.441 1.00 80.19 92 VAL A O 1
ATOM 719 N N . ALA A 1 93 ? -3.832 1.224 8.447 1.00 77.69 93 ALA A N 1
ATOM 720 C CA . ALA A 1 93 ? -5.007 0.356 8.472 1.00 77.69 93 ALA A CA 1
ATOM 721 C C . ALA A 1 93 ? -4.999 -0.613 9.671 1.00 77.69 93 ALA A C 1
ATOM 723 O O . ALA A 1 93 ? -6.039 -0.818 10.296 1.00 77.69 93 ALA A O 1
ATOM 724 N N . ILE A 1 94 ? -3.832 -1.166 10.031 1.00 76.38 94 ILE A N 1
ATOM 725 C CA . ILE A 1 94 ? -3.660 -2.001 11.231 1.00 76.38 94 ILE A CA 1
ATOM 726 C C . ILE A 1 94 ? -3.920 -1.177 12.498 1.00 76.38 94 ILE A C 1
ATOM 728 O O . ILE A 1 94 ? -4.678 -1.612 13.366 1.00 76.38 94 ILE A O 1
ATOM 732 N N . LYS A 1 95 ? -3.328 0.023 12.604 1.00 80.69 95 LYS A N 1
ATOM 733 C CA . LYS A 1 95 ? -3.512 0.917 13.760 1.00 80.69 95 LYS A CA 1
ATOM 734 C C . LYS A 1 95 ? -4.984 1.285 13.939 1.00 80.69 95 LYS A C 1
ATOM 736 O O . LYS A 1 95 ? -5.491 1.212 15.057 1.00 80.69 95 LYS A O 1
ATOM 741 N N . GLU A 1 96 ? -5.684 1.636 12.863 1.00 77.50 96 GLU A N 1
ATOM 742 C CA . GLU A 1 96 ? -7.118 1.933 12.908 1.00 77.50 96 GLU A CA 1
ATOM 743 C C . GLU A 1 96 ? -7.942 0.716 13.326 1.00 77.50 96 GLU A C 1
ATOM 745 O O . GLU A 1 96 ? -8.759 0.824 14.238 1.00 77.50 96 GLU A O 1
ATOM 750 N N . ALA A 1 97 ? -7.714 -0.450 12.711 1.00 77.12 97 ALA A N 1
ATOM 751 C CA . ALA A 1 97 ? -8.440 -1.670 13.056 1.00 77.12 97 ALA A CA 1
ATOM 752 C C . ALA A 1 97 ? -8.270 -2.016 14.542 1.00 77.12 97 ALA A C 1
ATOM 754 O O . ALA A 1 97 ? -9.258 -2.241 15.239 1.00 77.12 97 ALA A O 1
ATOM 755 N N . HIS A 1 98 ? -7.038 -1.958 15.053 1.00 79.88 98 HIS A N 1
ATOM 756 C CA . HIS A 1 98 ? -6.756 -2.254 16.453 1.00 79.88 98 HIS A CA 1
ATOM 757 C C . HIS A 1 98 ? -7.326 -1.204 17.419 1.00 79.88 98 HIS A C 1
ATOM 759 O O . HIS A 1 98 ? -7.777 -1.534 18.519 1.00 79.88 98 HIS A O 1
ATOM 765 N N . THR A 1 99 ? -7.357 0.067 17.009 1.00 77.19 99 THR A N 1
ATOM 766 C CA . THR A 1 99 ? -7.961 1.153 17.797 1.00 77.19 99 THR A CA 1
ATOM 767 C C . THR A 1 99 ? -9.465 0.937 17.957 1.00 77.19 99 THR A C 1
ATOM 769 O O . THR A 1 99 ? -9.978 0.994 19.075 1.00 77.19 99 THR A O 1
ATOM 772 N N . VAL A 1 10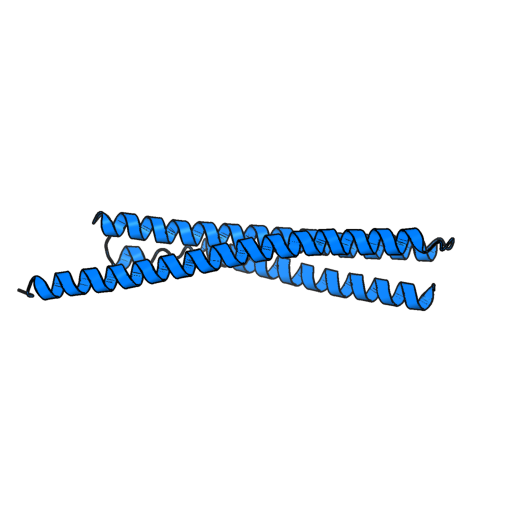0 ? -10.165 0.607 16.868 1.00 77.69 100 VAL A N 1
ATOM 773 C CA . VAL A 1 100 ? -11.610 0.335 16.900 1.00 77.69 100 VAL A CA 1
ATOM 774 C C . VAL A 1 100 ? -11.915 -0.947 17.688 1.00 77.69 100 VAL A C 1
ATOM 776 O O . VAL A 1 100 ? -12.859 -0.974 18.475 1.00 77.69 100 VAL A O 1
ATOM 779 N N . GLU A 1 101 ? -11.095 -1.994 17.561 1.00 77.62 101 GLU A N 1
ATOM 780 C CA . GLU A 1 101 ? -11.211 -3.203 18.393 1.00 77.62 101 GLU A CA 1
ATOM 781 C C . GLU A 1 101 ? -11.048 -2.903 19.886 1.00 77.62 101 GLU A C 1
ATOM 783 O O . GLU A 1 101 ? -11.824 -3.382 20.715 1.00 77.62 101 GLU A O 1
ATOM 788 N N . THR A 1 102 ? -10.059 -2.080 20.234 1.00 78.19 102 THR A N 1
ATOM 789 C CA . THR A 1 102 ? -9.809 -1.671 21.618 1.00 78.19 102 THR A CA 1
ATOM 790 C C . THR A 1 102 ? -10.974 -0.844 22.161 1.00 78.19 102 THR A C 1
ATOM 792 O O . THR A 1 102 ? -11.380 -1.036 23.310 1.00 78.19 102 THR A O 1
ATOM 795 N N . ALA A 1 103 ? -11.551 0.041 21.342 1.00 73.12 103 ALA A N 1
ATOM 796 C CA . ALA A 1 103 ? -12.748 0.797 21.693 1.00 73.12 103 ALA A CA 1
ATOM 797 C C . ALA A 1 103 ? -13.947 -0.136 21.939 1.00 73.12 103 ALA A C 1
ATOM 799 O O . ALA A 1 103 ? -14.584 -0.040 22.988 1.00 73.12 103 ALA A O 1
ATOM 800 N N . LEU A 1 104 ? -14.197 -1.112 21.058 1.00 78.62 104 LEU A N 1
ATOM 801 C CA . LEU A 1 104 ? -15.250 -2.116 21.255 1.00 78.62 104 LEU A CA 1
ATOM 802 C C . LEU A 1 104 ? -15.040 -2.918 22.551 1.00 78.62 104 LEU A C 1
ATOM 804 O O . LEU A 1 104 ? -15.980 -3.092 23.326 1.00 78.62 104 LEU A O 1
ATOM 808 N N . TYR A 1 105 ? -13.813 -3.368 22.829 1.00 79.88 105 TYR A N 1
ATOM 809 C CA . TYR A 1 105 ? -13.497 -4.108 24.055 1.00 79.88 105 TYR A CA 1
ATOM 810 C C . TYR A 1 105 ? -13.739 -3.274 25.322 1.00 79.88 105 TYR A C 1
ATOM 812 O O . TYR A 1 105 ? -14.236 -3.777 26.334 1.00 79.88 105 TYR A O 1
ATOM 820 N N . ARG A 1 106 ? -13.410 -1.978 25.290 1.00 76.50 106 ARG A N 1
ATOM 821 C CA . ARG A 1 106 ? -13.678 -1.058 26.405 1.00 76.50 106 ARG A CA 1
ATOM 822 C C . ARG A 1 106 ? -15.171 -0.759 26.558 1.00 76.50 106 ARG A C 1
ATOM 824 O O . ARG A 1 106 ? -15.639 -0.688 27.694 1.00 76.50 106 ARG A O 1
ATOM 831 N N . PHE A 1 107 ? -15.914 -0.648 25.457 1.00 76.00 107 PHE A N 1
ATOM 832 C CA . PHE A 1 107 ? -17.369 -0.470 25.464 1.00 76.00 107 PHE A CA 1
ATOM 833 C C . PHE A 1 107 ? -18.092 -1.691 26.053 1.00 76.00 107 PHE A C 1
ATOM 835 O O . PHE A 1 107 ? -18.950 -1.543 26.921 1.00 76.00 107 PHE A O 1
ATOM 842 N N . LEU A 1 108 ? -17.690 -2.906 25.660 1.00 79.81 108 LEU A N 1
ATOM 843 C CA . LEU A 1 108 ? -18.207 -4.166 26.211 1.00 79.81 108 LEU A CA 1
ATOM 844 C C . LEU A 1 108 ? -18.025 -4.261 27.732 1.00 79.81 108 LEU A C 1
ATOM 846 O O . LEU A 1 108 ? -18.919 -4.718 28.441 1.00 79.81 108 LEU A O 1
ATOM 850 N N . ASN A 1 109 ? -16.892 -3.765 28.231 1.00 83.62 109 ASN A N 1
ATOM 851 C CA . ASN A 1 109 ? -16.565 -3.730 29.654 1.00 83.62 109 ASN A CA 1
ATOM 852 C C . ASN A 1 109 ? -17.142 -2.511 30.403 1.00 83.62 109 ASN A C 1
ATOM 854 O O . ASN A 1 109 ? -16.740 -2.266 31.539 1.00 83.62 109 ASN A O 1
ATOM 858 N N . ASN A 1 110 ? -18.044 -1.732 29.788 1.00 76.50 110 ASN A N 1
ATOM 859 C CA . ASN A 1 110 ? -18.632 -0.505 30.348 1.00 76.50 110 ASN A CA 1
ATOM 860 C C . ASN A 1 110 ? -17.594 0.537 30.820 1.00 76.50 110 ASN A C 1
ATOM 862 O O . ASN A 1 110 ? -17.857 1.305 31.743 1.00 76.50 110 ASN A O 1
ATOM 866 N N . LYS A 1 111 ? -16.402 0.567 30.206 1.00 72.81 111 LYS A N 1
ATOM 867 C CA . LYS A 1 111 ? -15.309 1.483 30.584 1.00 72.81 111 LYS A CA 1
ATOM 868 C C . LYS A 1 111 ? -15.335 2.821 29.844 1.00 72.81 111 LYS A C 1
ATOM 870 O O . LYS A 1 111 ? -14.655 3.740 30.279 1.00 72.81 111 LYS A O 1
ATOM 875 N N . ILE A 1 112 ? -16.051 2.910 28.723 1.00 71.44 112 ILE A N 1
ATOM 876 C CA . ILE A 1 112 ? -16.163 4.126 27.904 1.00 71.44 112 ILE A CA 1
ATOM 877 C C . ILE A 1 112 ? -17.612 4.350 27.471 1.00 71.44 112 ILE A C 1
ATOM 879 O O . ILE A 1 112 ? -18.377 3.391 27.316 1.00 71.44 112 ILE A O 1
ATOM 883 N N . SER A 1 113 ? -17.979 5.615 27.274 1.00 68.31 113 SER A N 1
ATOM 884 C CA . SER A 1 113 ? -19.299 6.009 26.775 1.00 68.31 113 SER A CA 1
ATOM 885 C C . SER A 1 113 ? -19.447 5.757 25.263 1.00 68.31 113 SER A C 1
ATOM 887 O O . SER A 1 113 ? -18.474 5.528 24.542 1.00 68.31 113 SER A O 1
ATOM 889 N N . ARG A 1 114 ? -20.693 5.783 24.763 1.00 61.97 114 ARG A N 1
ATOM 890 C CA . ARG A 1 114 ? -21.015 5.566 23.335 1.00 61.97 114 ARG A CA 1
ATOM 891 C C . ARG A 1 114 ? -20.369 6.613 22.424 1.00 61.97 114 ARG A C 1
ATOM 893 O O . ARG A 1 114 ? -19.929 6.279 21.330 1.00 61.97 114 ARG A O 1
ATOM 900 N N . GLU A 1 115 ? -20.331 7.859 22.882 1.00 63.16 115 GLU A N 1
ATOM 901 C CA . GLU A 1 115 ? -19.792 9.001 22.138 1.00 63.16 115 GLU A CA 1
ATOM 902 C C . GLU A 1 115 ? -18.263 8.925 22.051 1.00 63.16 115 GLU A C 1
ATOM 904 O O . GLU A 1 115 ? -17.696 9.107 20.978 1.00 63.16 115 GLU A O 1
ATOM 909 N N . GLU A 1 116 ? -17.594 8.515 23.131 1.00 62.00 116 GLU A N 1
ATOM 910 C CA . GLU A 1 116 ? -16.141 8.305 23.135 1.00 62.00 116 GLU A CA 1
ATOM 911 C C . GLU A 1 116 ? -15.703 7.150 22.228 1.00 62.00 116 GLU A C 1
ATOM 913 O O . GLU A 1 116 ? -14.640 7.224 21.621 1.00 62.00 116 GLU A O 1
ATOM 918 N N . ALA A 1 117 ? -16.509 6.091 22.091 1.00 59.44 117 ALA A N 1
ATOM 919 C CA . ALA A 1 117 ? -16.191 4.974 21.198 1.00 59.44 117 ALA A CA 1
ATOM 920 C C . ALA A 1 117 ? -16.251 5.353 19.702 1.00 59.44 117 ALA A C 1
ATOM 922 O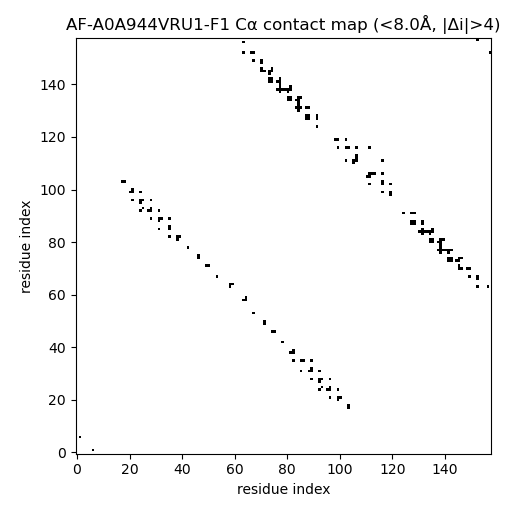 O . ALA A 1 117 ? -15.614 4.688 18.884 1.00 59.44 117 ALA A O 1
ATOM 923 N N . LEU A 1 118 ? -17.002 6.404 19.345 1.00 59.47 118 LEU A N 1
ATOM 924 C CA . LEU A 1 118 ? -17.183 6.880 17.967 1.00 59.47 118 LEU A CA 1
ATOM 925 C C . LEU A 1 118 ? -16.146 7.929 17.541 1.00 59.47 118 LEU A C 1
ATOM 927 O O . LEU A 1 118 ? -15.859 8.033 16.353 1.00 59.47 118 LEU A O 1
ATOM 931 N N . ILE A 1 119 ? -15.581 8.687 18.487 1.00 58.69 119 ILE A N 1
ATOM 932 C CA . ILE A 1 119 ? -14.679 9.827 18.217 1.00 58.69 119 ILE A CA 1
ATOM 933 C C . ILE A 1 119 ? -13.196 9.403 18.152 1.00 58.69 119 ILE A C 1
ATOM 935 O O . ILE A 1 119 ? -12.306 10.232 17.999 1.00 58.69 119 ILE A O 1
ATOM 939 N N . TYR A 1 120 ? -12.884 8.105 18.216 1.00 56.91 120 TYR A N 1
ATOM 940 C CA . TYR A 1 120 ? -11.508 7.607 18.072 1.00 56.91 120 TYR A CA 1
ATOM 941 C C . TYR A 1 120 ? -11.020 7.653 16.607 1.00 56.91 120 TYR A C 1
ATOM 943 O O . TYR A 1 120 ? -10.671 6.638 16.008 1.00 56.91 120 TYR A O 1
ATOM 951 N N . GLU A 1 121 ? -10.982 8.847 16.023 1.00 52.22 121 GLU A N 1
ATOM 952 C CA . GLU A 1 121 ? -10.339 9.138 14.748 1.00 52.22 121 GLU A CA 1
ATOM 953 C C . GLU A 1 121 ? -9.080 9.962 15.044 1.00 52.22 121 GLU A C 1
ATOM 955 O O . GLU A 1 121 ? -9.129 11.034 15.641 1.00 52.22 121 GLU A O 1
ATOM 960 N N . ASN A 1 122 ? -7.913 9.398 14.734 1.00 58.69 122 ASN A N 1
ATOM 961 C CA . ASN A 1 122 ? -6.634 10.016 15.068 1.00 58.69 122 ASN A CA 1
ATOM 962 C C . ASN A 1 122 ? -6.210 10.952 13.923 1.00 58.69 122 ASN A C 1
ATOM 964 O O . ASN A 1 122 ? -5.992 10.479 12.811 1.00 58.69 122 ASN A O 1
ATOM 968 N N . GLU A 1 123 ? -6.048 12.254 14.184 1.00 58.72 123 GLU A N 1
ATOM 969 C CA . GLU A 1 123 ? -5.590 13.243 13.187 1.00 58.72 123 GLU A CA 1
ATOM 970 C C . GLU A 1 123 ? -4.263 12.850 12.510 1.00 58.72 123 GLU A C 1
ATOM 972 O O . GLU A 1 123 ? -4.044 13.146 11.332 1.00 58.72 123 GLU A O 1
ATOM 977 N N . GLU A 1 124 ? -3.384 12.112 13.201 1.00 62.31 124 GLU A N 1
ATOM 978 C CA . GLU A 1 124 ? -2.145 11.610 12.599 1.00 62.31 124 GLU A CA 1
ATOM 979 C C . GLU A 1 124 ? -2.405 10.658 11.429 1.00 62.31 124 GLU A C 1
ATOM 981 O O . GLU A 1 124 ? -1.623 10.633 10.477 1.00 62.31 124 GLU A O 1
ATOM 986 N N . THR A 1 125 ? -3.493 9.884 11.476 1.00 66.44 125 THR A N 1
ATOM 987 C CA . THR A 1 125 ? -3.873 8.934 10.425 1.00 66.44 125 THR A CA 1
ATOM 988 C C . THR A 1 125 ? -4.014 9.645 9.081 1.00 66.44 125 THR A C 1
ATOM 990 O O . THR A 1 125 ? -3.461 9.180 8.084 1.00 66.44 125 THR A O 1
ATOM 993 N N . PHE A 1 126 ? -4.664 10.811 9.055 1.00 65.44 126 PHE A N 1
ATOM 994 C CA . PHE A 1 126 ? -4.880 11.570 7.823 1.00 65.44 126 PHE A CA 1
ATOM 995 C C . PHE A 1 126 ? -3.558 12.019 7.186 1.00 65.44 126 PHE A C 1
ATOM 997 O O . PHE A 1 126 ? -3.364 11.898 5.974 1.00 65.44 126 PHE A O 1
ATOM 1004 N N . ARG A 1 127 ? -2.596 12.457 8.011 1.00 71.25 127 ARG A N 1
ATOM 1005 C CA . ARG A 1 127 ? -1.255 12.833 7.543 1.00 71.25 127 ARG A CA 1
ATOM 1006 C C . ARG A 1 127 ? -0.529 11.646 6.907 1.00 71.25 127 ARG A C 1
ATOM 1008 O O . ARG A 1 127 ? 0.051 11.794 5.835 1.00 71.25 127 ARG A O 1
ATOM 1015 N N . TRP A 1 128 ? -0.572 10.473 7.537 1.00 70.00 128 TRP A N 1
ATOM 1016 C CA . TRP A 1 128 ? 0.096 9.271 7.026 1.00 70.00 128 TRP A CA 1
ATOM 1017 C C . TRP A 1 128 ? -0.546 8.726 5.747 1.00 70.00 128 TRP A C 1
ATOM 1019 O O . TRP A 1 128 ? 0.175 8.285 4.850 1.00 70.00 128 TRP A O 1
ATOM 1029 N N . VAL A 1 129 ? -1.875 8.809 5.625 1.00 70.69 129 VAL A N 1
ATOM 1030 C CA . VAL A 1 129 ? -2.596 8.464 4.389 1.00 70.69 129 VAL A CA 1
ATOM 1031 C C . VAL A 1 129 ? -2.193 9.40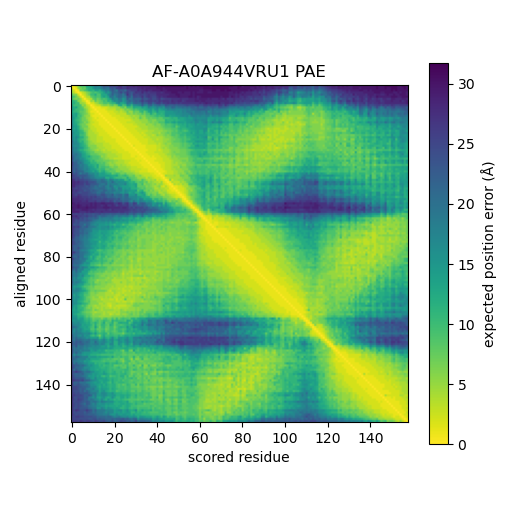1 3.251 1.00 70.69 129 VAL A C 1
ATOM 1033 O O . VAL A 1 129 ? -1.861 8.919 2.170 1.00 70.69 129 VAL A O 1
ATOM 1036 N N . ASN A 1 130 ? -2.127 10.715 3.493 1.00 69.31 130 ASN A N 1
ATOM 1037 C CA . ASN A 1 130 ? -1.676 11.677 2.483 1.00 69.31 130 ASN A CA 1
ATOM 1038 C C . ASN A 1 130 ? -0.228 11.430 2.047 1.00 69.31 130 ASN A C 1
ATOM 1040 O O . ASN A 1 130 ? 0.052 11.398 0.850 1.00 69.31 130 ASN A O 1
ATOM 1044 N N . THR A 1 131 ? 0.690 11.196 2.989 1.00 69.69 131 THR A N 1
ATOM 1045 C CA . THR A 1 131 ? 2.085 10.862 2.659 1.00 69.69 131 THR A CA 1
ATOM 1046 C C . THR A 1 131 ? 2.171 9.581 1.832 1.00 69.69 131 THR A C 1
ATOM 1048 O O . THR A 1 131 ? 2.882 9.541 0.829 1.00 69.69 131 THR A O 1
ATOM 1051 N N . SER A 1 132 ? 1.413 8.545 2.201 1.00 72.12 132 SER A N 1
ATOM 1052 C CA . SER A 1 132 ? 1.358 7.307 1.425 1.00 72.12 132 SER A CA 1
ATOM 1053 C C . SER A 1 132 ? 0.814 7.534 0.011 1.00 72.12 132 SER A C 1
ATOM 1055 O O . SER A 1 132 ? 1.400 7.024 -0.947 1.00 72.12 132 SER A O 1
ATOM 1057 N N . ALA A 1 133 ? -0.249 8.328 -0.145 1.00 68.25 133 ALA A N 1
ATOM 1058 C CA . ALA A 1 133 ? -0.821 8.657 -1.447 1.00 68.25 133 ALA A CA 1
ATOM 1059 C C . ALA A 1 133 ? 0.187 9.394 -2.344 1.00 68.25 133 ALA A C 1
ATOM 1061 O O . ALA A 1 133 ? 0.316 9.066 -3.523 1.00 68.25 133 ALA A O 1
ATOM 1062 N N . ILE A 1 134 ? 0.958 10.328 -1.775 1.00 72.12 134 ILE A N 1
ATOM 1063 C CA . ILE A 1 134 ? 2.035 11.034 -2.481 1.00 72.12 134 ILE A CA 1
ATOM 1064 C C . ILE A 1 134 ? 3.115 10.044 -2.940 1.00 72.12 134 ILE A C 1
ATOM 1066 O O . ILE A 1 134 ? 3.464 10.028 -4.121 1.00 72.12 134 ILE A O 1
ATOM 1070 N N . CYS A 1 135 ? 3.611 9.176 -2.051 1.00 73.75 135 CYS A N 1
ATOM 1071 C CA . CYS A 1 135 ? 4.589 8.142 -2.414 1.00 73.75 135 CYS A CA 1
ATOM 1072 C C . CYS A 1 135 ? 4.061 7.204 -3.514 1.00 73.75 135 CYS A C 1
ATOM 1074 O O . CYS A 1 135 ? 4.799 6.866 -4.440 1.00 73.75 135 CYS A O 1
ATOM 1076 N N . GLY A 1 136 ? 2.780 6.828 -3.451 1.00 67.88 136 GLY A N 1
ATOM 1077 C CA . GLY A 1 136 ? 2.126 6.004 -4.466 1.00 67.88 136 GLY A CA 1
ATOM 1078 C C . GLY A 1 136 ? 2.042 6.700 -5.827 1.00 67.88 136 GLY A C 1
ATOM 1079 O O . GLY A 1 136 ? 2.344 6.088 -6.851 1.00 67.88 136 GLY A O 1
ATOM 1080 N N . ALA A 1 137 ? 1.716 7.995 -5.851 1.00 69.75 137 ALA A N 1
ATOM 1081 C CA . ALA A 1 137 ? 1.686 8.787 -7.078 1.00 69.75 137 ALA A CA 1
ATOM 1082 C C . ALA A 1 137 ? 3.076 8.898 -7.728 1.00 69.75 137 ALA A C 1
ATOM 1084 O O . ALA A 1 137 ? 3.213 8.662 -8.929 1.00 69.75 137 ALA A O 1
ATOM 1085 N N . PHE A 1 138 ? 4.122 9.182 -6.943 1.00 75.06 138 PHE A N 1
ATOM 1086 C CA . PHE A 1 138 ? 5.496 9.216 -7.459 1.00 75.06 138 PHE A CA 1
ATOM 1087 C C . PHE A 1 138 ? 5.954 7.855 -7.993 1.00 75.06 138 PHE A C 1
ATOM 1089 O O . PHE A 1 138 ? 6.600 7.795 -9.038 1.00 75.06 138 PHE A O 1
ATOM 1096 N N . SER A 1 139 ? 5.586 6.764 -7.319 1.00 77.25 139 SER A N 1
ATOM 1097 C CA . SER A 1 139 ? 5.863 5.410 -7.798 1.00 77.25 139 SER A CA 1
ATOM 1098 C C . SER A 1 139 ? 5.219 5.133 -9.162 1.00 77.25 139 SER A C 1
ATOM 1100 O O . SER A 1 139 ? 5.895 4.663 -10.078 1.00 77.25 139 SER A O 1
ATOM 1102 N N . ALA A 1 140 ? 3.943 5.491 -9.337 1.00 72.00 140 ALA A N 1
ATOM 1103 C CA . ALA A 1 140 ? 3.243 5.323 -10.609 1.00 72.00 140 ALA A CA 1
ATOM 1104 C C . ALA A 1 140 ? 3.913 6.114 -11.746 1.00 72.00 140 ALA A C 1
ATOM 1106 O O . ALA A 1 140 ? 4.113 5.580 -12.838 1.00 72.00 140 ALA A O 1
ATOM 1107 N N . ILE A 1 141 ? 4.319 7.360 -11.476 1.00 76.81 141 ILE A N 1
ATOM 1108 C CA . ILE A 1 141 ? 5.060 8.193 -12.434 1.00 76.81 141 ILE A CA 1
ATOM 1109 C C . ILE A 1 141 ? 6.386 7.524 -12.814 1.00 76.81 141 ILE A C 1
ATOM 1111 O O . ILE A 1 141 ? 6.702 7.427 -13.999 1.00 76.81 141 ILE A O 1
ATOM 1115 N N . ALA A 1 142 ? 7.138 7.023 -11.831 1.00 79.62 142 ALA A N 1
ATOM 1116 C CA . ALA A 1 142 ? 8.406 6.341 -12.069 1.00 79.62 142 ALA A CA 1
ATOM 1117 C C . ALA A 1 142 ? 8.230 5.073 -12.921 1.00 79.62 142 ALA A C 1
ATOM 1119 O O . ALA A 1 142 ? 9.016 4.844 -13.839 1.00 79.62 142 ALA A O 1
ATOM 1120 N N . PHE A 1 143 ? 7.175 4.284 -12.695 1.00 72.81 143 PHE A N 1
ATOM 1121 C CA . PHE A 1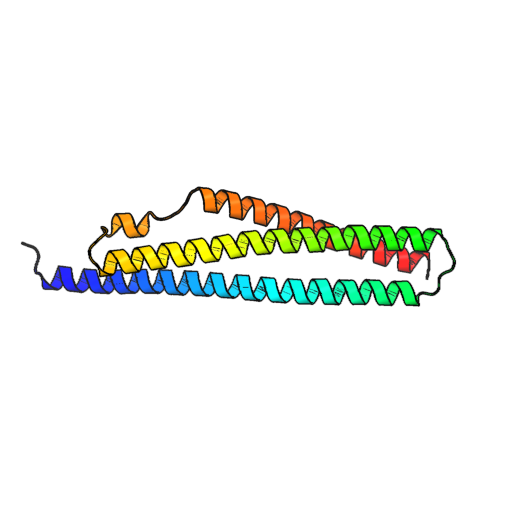 143 ? 6.887 3.116 -13.532 1.00 72.81 143 PHE A CA 1
ATOM 1122 C C . PHE A 1 143 ? 6.533 3.489 -14.972 1.00 72.81 143 PHE A C 1
ATOM 1124 O O . PHE A 1 143 ? 7.072 2.886 -15.899 1.00 72.81 143 PHE A O 1
ATOM 1131 N N . ILE A 1 144 ? 5.678 4.495 -15.180 1.00 74.44 144 ILE A N 1
ATOM 1132 C CA . ILE A 1 144 ? 5.318 4.968 -16.527 1.00 74.44 144 ILE A CA 1
ATOM 1133 C C . ILE A 1 144 ? 6.560 5.492 -17.256 1.00 74.44 144 ILE A C 1
ATOM 1135 O O . ILE A 1 144 ? 6.797 5.127 -18.410 1.00 74.44 144 ILE A O 1
ATOM 1139 N N . ALA A 1 145 ? 7.379 6.303 -16.583 1.00 75.56 145 ALA A N 1
ATOM 1140 C CA . ALA A 1 145 ? 8.611 6.839 -17.148 1.00 75.56 145 ALA A CA 1
ATOM 1141 C C . ALA A 1 145 ? 9.607 5.720 -17.495 1.00 75.56 145 ALA A C 1
ATOM 1143 O O . ALA A 1 145 ? 10.102 5.672 -18.619 1.00 75.56 145 ALA A O 1
ATOM 1144 N N . GLY A 1 146 ? 9.847 4.784 -16.571 1.00 71.06 146 GLY A N 1
ATOM 1145 C CA . GLY A 1 146 ? 10.754 3.653 -16.775 1.00 71.06 146 GLY A CA 1
ATOM 1146 C C . GLY A 1 146 ? 10.328 2.746 -17.933 1.00 71.06 146 GLY A C 1
ATOM 1147 O O . GLY A 1 146 ? 11.161 2.386 -18.765 1.00 71.06 146 GLY A O 1
ATOM 1148 N N . MET A 1 147 ? 9.031 2.435 -18.047 1.00 73.06 147 MET A N 1
ATOM 1149 C CA . MET A 1 147 ? 8.494 1.670 -19.181 1.00 73.06 147 MET A CA 1
ATOM 1150 C C . MET A 1 147 ? 8.629 2.430 -20.502 1.00 73.06 147 MET A C 1
ATOM 1152 O O . MET A 1 147 ? 9.071 1.857 -21.493 1.00 73.06 147 MET A O 1
ATOM 1156 N N . THR A 1 148 ? 8.298 3.723 -20.521 1.00 78.25 148 THR A N 1
ATOM 1157 C CA . THR A 1 148 ? 8.370 4.543 -21.741 1.00 78.25 148 THR A CA 1
ATOM 1158 C C . THR A 1 148 ? 9.804 4.632 -22.263 1.00 78.25 148 THR A C 1
ATOM 1160 O O . THR A 1 1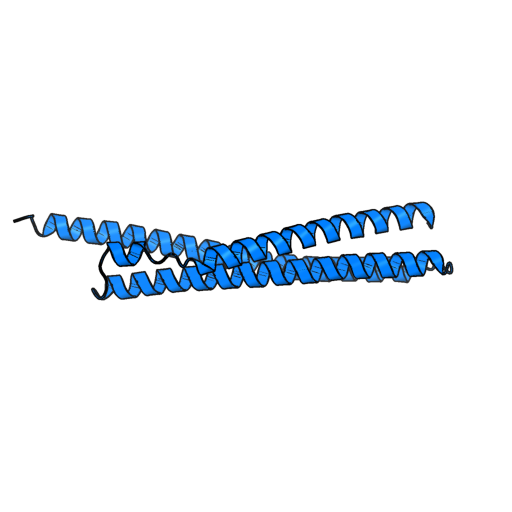48 ? 10.047 4.402 -23.445 1.00 78.25 148 THR A O 1
ATOM 1163 N N . ILE A 1 149 ? 10.769 4.895 -21.375 1.00 76.94 149 ILE A N 1
ATOM 1164 C CA . ILE A 1 149 ? 12.195 4.948 -21.727 1.00 76.94 149 ILE A CA 1
ATOM 1165 C C . ILE A 1 149 ? 12.673 3.583 -22.241 1.00 76.94 149 ILE A C 1
ATOM 1167 O O . ILE A 1 149 ? 13.378 3.527 -23.247 1.00 76.94 149 ILE A O 1
ATOM 1171 N N . SER A 1 150 ? 12.241 2.489 -21.608 1.00 69.75 150 SER A N 1
ATOM 1172 C CA . SER A 1 150 ? 12.571 1.122 -22.032 1.00 69.75 150 SER A CA 1
ATOM 1173 C C . SER A 1 150 ? 12.056 0.804 -23.442 1.00 69.75 150 SER A C 1
ATOM 1175 O O . SER A 1 150 ? 12.798 0.263 -24.258 1.00 69.75 150 SER A O 1
ATOM 1177 N N . VAL A 1 151 ? 10.813 1.182 -23.766 1.00 75.62 151 VAL A N 1
ATOM 1178 C CA . VAL A 1 151 ? 10.229 0.984 -25.108 1.00 75.62 151 VAL A CA 1
ATOM 1179 C C . VAL A 1 151 ? 10.973 1.804 -26.163 1.00 75.62 151 VAL A C 1
ATOM 1181 O O . VAL A 1 151 ? 11.292 1.279 -27.227 1.00 75.62 151 VAL A O 1
ATOM 1184 N N . ILE A 1 152 ? 11.290 3.068 -25.865 1.00 78.19 152 ILE A N 1
ATOM 1185 C CA . ILE A 1 152 ? 12.063 3.934 -26.770 1.00 78.19 152 ILE A CA 1
ATOM 1186 C C . ILE A 1 152 ? 13.453 3.341 -27.029 1.00 78.19 152 ILE A C 1
ATOM 1188 O O . ILE A 1 152 ? 13.919 3.341 -28.164 1.00 78.19 152 ILE A O 1
ATOM 1192 N N . GLN A 1 153 ? 14.111 2.812 -25.996 1.00 70.00 153 GLN A N 1
ATOM 1193 C CA . GLN A 1 153 ? 15.424 2.179 -26.135 1.00 70.00 153 GLN A CA 1
ATOM 1194 C C . GLN A 1 153 ? 15.380 0.940 -27.021 1.00 70.00 153 GLN A C 1
ATOM 1196 O O . GLN A 1 153 ? 16.244 0.799 -27.882 1.00 70.00 153 GLN A O 1
ATOM 1201 N N . ILE A 1 154 ? 14.370 0.082 -26.851 1.00 72.12 154 ILE A N 1
ATOM 1202 C CA . ILE A 1 154 ? 14.177 -1.070 -27.735 1.00 72.12 154 ILE A CA 1
ATOM 1203 C C . ILE A 1 154 ? 13.984 -0.585 -29.175 1.00 72.12 154 ILE A C 1
ATOM 1205 O O . ILE A 1 154 ? 14.715 -1.025 -30.040 1.00 72.12 154 ILE A O 1
ATOM 1209 N N . ALA A 1 155 ? 13.100 0.384 -29.425 1.00 74.56 155 ALA A N 1
ATOM 1210 C CA . ALA A 1 155 ? 12.809 0.854 -30.784 1.00 74.56 155 ALA A CA 1
ATOM 1211 C C . ALA A 1 155 ? 13.982 1.550 -31.510 1.00 74.56 155 ALA A C 1
ATOM 1213 O O . ALA A 1 155 ? 13.969 1.636 -32.735 1.00 74.56 155 ALA A O 1
ATOM 1214 N N . ILE A 1 156 ? 14.949 2.117 -30.777 1.00 73.44 156 ILE A N 1
ATOM 1215 C CA . ILE A 1 156 ? 16.100 2.828 -31.365 1.00 73.44 156 ILE A CA 1
ATOM 1216 C C . ILE A 1 156 ? 17.295 1.894 -31.583 1.00 73.44 156 ILE A C 1
ATOM 1218 O O . ILE A 1 156 ? 18.040 2.078 -32.545 1.00 73.44 156 ILE A O 1
ATOM 1222 N N . PHE A 1 157 ? 17.516 0.942 -30.674 1.00 66.44 157 PHE A N 1
ATOM 1223 C CA . PHE A 1 157 ? 18.746 0.145 -30.631 1.00 66.44 157 PHE A CA 1
ATOM 1224 C C . PHE A 1 157 ? 18.559 -1.331 -31.019 1.00 66.44 157 PHE A C 1
ATOM 1226 O O . PHE A 1 157 ? 19.563 -2.039 -31.115 1.00 66.44 157 PHE A O 1
ATOM 1233 N N . PHE A 1 158 ? 17.322 -1.789 -31.236 1.00 63.41 158 PHE A N 1
ATOM 1234 C CA . PHE A 1 158 ? 16.962 -3.146 -31.661 1.00 63.41 158 PHE A CA 1
ATOM 1235 C C . PHE A 1 158 ? 15.943 -3.113 -32.802 1.00 63.41 158 PHE A C 1
ATOM 1237 O O . PHE A 1 158 ? 16.006 -4.037 -33.643 1.00 63.41 158 PHE A O 1
#

Radius of gyration: 24.52 Å; Cα contacts (8 Å, |Δi|>4): 109; chains: 1; bounding box: 66×24×65 Å

Secondary structure (DSSP, 8-state):
---HHHHHHHHHHHHHHHHHHHHHHHHHHHHHHHHHHHHHHHHHHHHHHHHHHHHTT----HHHHHHHHHHHHHHHHHHHHHHHHHHHHHHHHHHHHHHHHHHHHHHHTT-S-HHHHH----HHHHHHHHHHHHHHHHHHHHHHHHHHHHHHHHHHH-

Sequence (158 aa):
MKSPEIEGNNRELWLQKLLEIVARKRLIMYRFISQSLQILVWGNGGGVVLLLGFITGGNSDQRAHWGIIISLLIFLSGVILAAISLILTTTVAIKEAHTVETALYRFLNNKISREEALIYENEETFRWVNTSAICGAFSAIAFIAGMTISVIQIAIFF

Foldseek 3Di:
DDDVVVVVVVLVVLLVVLVVVLVVLVVQLVVLVVVLVVLLVVLVVVLVCLVVVLVVPPFPDPVLVVLSVVLSVLSVLLSVLLNLLSVLSNVLSVVVSVLSVVLSVCVVVVNDDSVVSPPPDDPVSVVSNVSSVVSNVSSVVSVVVSVVSVVVSVVPRD

Nearest PDB structures (foldseek):
  8a1g-assembly2_D  TM=5.343E-01  e=2.247E-01  Homo sapiens
  6ixf-assembly1_A  TM=4.649E-01  e=9.086E-01  Homo sapiens
  6ixe-assembly1_A  TM=3.091E-01  e=6.582E-01  Homo sapiens
  6ixv-assembly3_C  TM=3.967E-01  e=2.522E+00  Homo sapiens
  6djl-assembly1_C  TM=3.238E-01  e=1.827E+00  Homo sapiens

pLDDT: mean 71.27, std 8.57, range [41.59, 83.62]